Protein AF-K8XN61-F1 (afdb_monomer_lite)

Sequence (113 aa):
MTMTINVKGYCPMGCGATLFAGYGGYIACSNPVCPNPTAVADILDVRETEHIVTLHADEFTVRHPLRERVENELEECRFHRMLAALDGPPEPPGAYRVTVNASNVWTWERVPA

Secondary structure (DSSP, 8-state):
---PEEPSS-BTTTTBS-EEE-TTS-EEE--TT-S-TTHHHHHHT----SEEEEE-SS-EEEE--GGGGSTTTTTT-HHHHHHHTSSS-SSSSEEEEEEE-TTS-EEEEEPP-

Structure (mmCIF, N/CA/C/O backbone):
data_AF-K8XN61-F1
#
_entry.id   AF-K8XN61-F1
#
loop_
_atom_site.group_PDB
_atom_site.id
_atom_site.type_symbol
_atom_site.label_atom_id
_atom_site.label_alt_id
_atom_site.label_comp_id
_atom_site.label_asym_id
_atom_site.label_entity_id
_atom_site.label_seq_id
_atom_site.pdbx_PDB_ins_code
_atom_site.Cartn_x
_atom_site.Cartn_y
_atom_site.Cartn_z
_atom_site.occupancy
_atom_site.B_iso_or_equiv
_atom_site.auth_seq_id
_atom_site.auth_comp_id
_atom_site.auth_asym_id
_atom_site.auth_atom_id
_atom_site.pdbx_PDB_model_num
ATOM 1 N N . MET A 1 1 ? 16.987 13.132 -29.739 1.00 47.78 1 MET A N 1
ATOM 2 C CA . MET A 1 1 ? 17.323 11.863 -29.062 1.00 47.78 1 MET A CA 1
ATOM 3 C C . MET A 1 1 ? 16.785 11.943 -27.651 1.00 47.78 1 MET A C 1
ATOM 5 O O . MET A 1 1 ? 17.276 12.749 -26.873 1.00 47.78 1 MET A O 1
ATOM 9 N N . THR A 1 2 ? 15.730 11.199 -27.346 1.00 57.44 2 THR A N 1
ATOM 10 C CA . THR A 1 2 ? 15.191 11.112 -25.986 1.00 57.44 2 THR A CA 1
ATOM 11 C C . THR A 1 2 ? 16.088 10.162 -25.201 1.00 57.44 2 THR A C 1
ATOM 13 O O . THR A 1 2 ? 16.270 9.016 -25.602 1.00 57.44 2 THR A O 1
ATOM 16 N N . MET A 1 3 ? 16.723 10.654 -24.141 1.00 59.50 3 MET A N 1
ATOM 17 C CA . MET A 1 3 ? 17.644 9.865 -23.327 1.00 59.50 3 MET A CA 1
ATOM 18 C C . MET A 1 3 ? 16.819 8.985 -22.381 1.00 59.50 3 MET A C 1
ATOM 20 O O . MET A 1 3 ? 16.233 9.487 -21.428 1.00 59.50 3 MET A O 1
ATOM 24 N N . THR A 1 4 ? 16.720 7.688 -22.670 1.00 69.56 4 THR A N 1
ATOM 25 C CA . THR A 1 4 ? 16.159 6.703 -21.737 1.00 69.56 4 THR A CA 1
ATOM 26 C C . THR A 1 4 ? 17.246 6.286 -20.761 1.00 69.56 4 THR A C 1
ATOM 28 O O . THR A 1 4 ? 18.291 5.777 -21.173 1.00 69.56 4 THR A O 1
ATOM 31 N N . ILE A 1 5 ? 17.016 6.515 -19.472 1.00 87.06 5 ILE A N 1
ATOM 32 C CA . ILE A 1 5 ? 17.955 6.126 -18.419 1.00 87.06 5 ILE A CA 1
ATOM 33 C C . ILE A 1 5 ? 17.515 4.762 -17.893 1.00 87.06 5 ILE A C 1
ATOM 35 O O . ILE A 1 5 ? 16.377 4.606 -17.456 1.00 87.06 5 ILE A O 1
ATOM 39 N N . ASN A 1 6 ? 18.403 3.768 -17.931 1.00 89.81 6 ASN A N 1
ATOM 40 C CA . ASN A 1 6 ? 18.126 2.476 -17.306 1.00 89.81 6 ASN A CA 1
ATOM 41 C C . ASN A 1 6 ? 18.033 2.654 -15.789 1.00 89.81 6 ASN A C 1
ATOM 43 O O . ASN A 1 6 ? 18.928 3.234 -15.169 1.00 89.81 6 ASN A O 1
ATOM 47 N N . VAL A 1 7 ? 16.964 2.135 -15.193 1.00 93.94 7 VAL A N 1
ATOM 48 C CA . VAL A 1 7 ? 16.756 2.183 -13.746 1.00 93.94 7 VAL A CA 1
ATOM 49 C C . VAL A 1 7 ? 17.340 0.914 -13.139 1.00 93.94 7 VAL A C 1
ATOM 51 O O . VAL A 1 7 ? 17.006 -0.196 -13.552 1.00 93.94 7 VAL A O 1
ATOM 54 N N . LYS A 1 8 ? 18.217 1.062 -12.140 1.00 94.25 8 LYS A N 1
ATOM 55 C CA . LYS A 1 8 ? 18.689 -0.083 -11.354 1.00 94.25 8 LYS A CA 1
ATOM 56 C C . LYS A 1 8 ? 17.536 -0.603 -10.499 1.00 94.25 8 LYS A C 1
ATOM 58 O O . 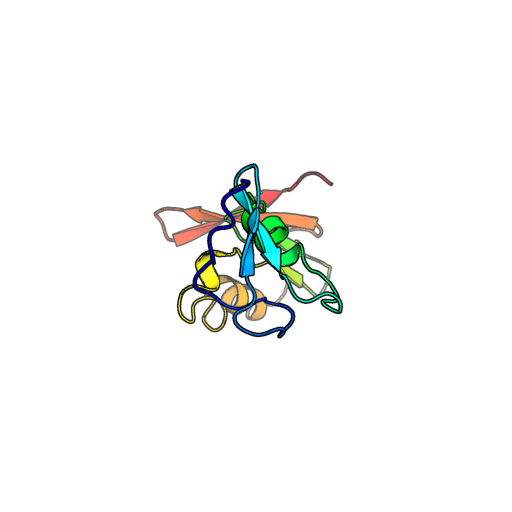LYS A 1 8 ? 17.075 0.096 -9.605 1.00 94.25 8 LYS A O 1
ATOM 63 N N . GLY A 1 9 ? 17.090 -1.822 -10.774 1.00 93.69 9 GLY A N 1
ATOM 64 C CA . 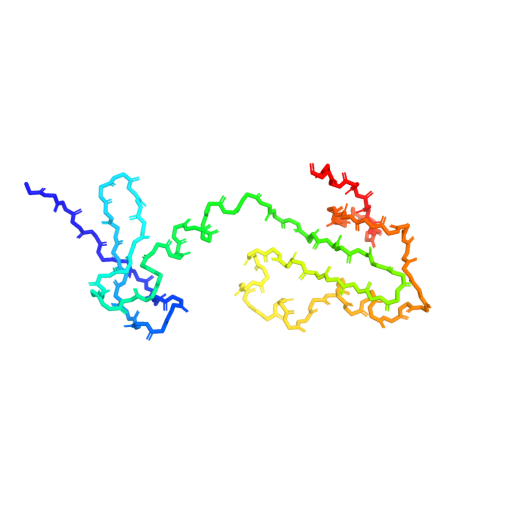GLY A 1 9 ? 15.991 -2.460 -10.059 1.00 93.69 9 GLY A CA 1
ATOM 65 C C . GLY A 1 9 ? 15.320 -3.533 -10.906 1.00 93.69 9 GLY A C 1
ATOM 66 O O . GLY A 1 9 ? 15.777 -3.844 -12.006 1.00 93.69 9 GLY A O 1
ATOM 67 N N . TYR A 1 10 ? 14.226 -4.081 -10.387 1.00 96.69 10 TYR A N 1
ATOM 68 C CA . TYR A 1 10 ? 13.458 -5.141 -11.029 1.00 96.69 10 TYR A CA 1
ATOM 69 C C . TYR A 1 10 ? 12.003 -4.720 -11.180 1.00 96.69 10 TYR A C 1
ATOM 71 O O . TYR A 1 10 ? 11.434 -4.086 -10.293 1.00 96.69 10 TYR A O 1
ATOM 79 N N . CYS A 1 11 ? 11.388 -5.089 -12.301 1.00 97.06 11 CYS A N 1
ATOM 80 C CA . CYS A 1 11 ? 9.957 -4.907 -12.480 1.00 97.06 11 CYS A CA 1
ATOM 81 C C . CYS A 1 11 ? 9.196 -5.751 -11.439 1.00 97.06 11 CYS A C 1
ATOM 83 O O . CYS A 1 11 ? 9.404 -6.968 -11.399 1.00 97.06 11 CYS A O 1
ATOM 85 N N . PRO A 1 12 ? 8.279 -5.160 -10.646 1.00 96.56 12 PRO A N 1
ATOM 86 C CA . PRO A 1 12 ? 7.538 -5.885 -9.611 1.00 96.56 12 PRO A CA 1
ATOM 87 C C . PRO A 1 12 ? 6.586 -6.941 -10.190 1.00 96.56 12 PRO A C 1
ATOM 89 O O . PRO A 1 12 ? 6.124 -7.809 -9.463 1.00 96.56 12 PRO A O 1
ATOM 92 N N . MET A 1 13 ? 6.321 -6.903 -11.501 1.00 97.69 13 MET A N 1
ATOM 93 C CA . MET A 1 13 ? 5.557 -7.930 -12.218 1.00 97.69 13 MET A CA 1
ATOM 94 C C . MET A 1 13 ? 6.412 -9.141 -12.638 1.00 97.69 13 MET A C 1
ATOM 96 O O . MET A 1 13 ? 5.951 -9.979 -13.405 1.00 97.69 13 MET A O 1
ATOM 100 N N . GLY A 1 14 ? 7.676 -9.228 -12.206 1.00 97.50 14 GLY A N 1
ATOM 101 C CA . GLY A 1 14 ? 8.543 -10.382 -12.470 1.00 97.50 14 GLY A CA 1
ATOM 102 C C . GLY A 1 14 ? 9.258 -10.370 -13.826 1.00 97.50 14 GLY A C 1
ATOM 103 O O . GLY A 1 14 ? 9.845 -11.374 -14.213 1.00 97.50 14 GLY A O 1
ATOM 104 N N . CYS A 1 15 ? 9.271 -9.245 -14.550 1.00 97.75 15 CYS A N 1
ATOM 105 C CA . CYS A 1 15 ? 9.942 -9.145 -15.858 1.00 97.75 15 CYS A CA 1
ATOM 106 C C . CYS A 1 15 ? 11.481 -9.092 -15.782 1.00 97.75 15 CYS A C 1
ATOM 108 O O . CYS A 1 15 ? 12.141 -9.065 -16.818 1.00 97.75 15 CYS A O 1
ATOM 110 N N . GLY A 1 16 ? 12.060 -9.056 -14.580 1.00 96.88 16 GLY A N 1
ATOM 111 C CA . GLY A 1 16 ? 13.499 -8.903 -14.390 1.00 96.88 16 GLY A CA 1
ATOM 112 C C . GLY A 1 16 ? 13.951 -7.438 -14.396 1.00 96.88 16 GLY A C 1
ATOM 113 O O . GLY A 1 16 ? 13.177 -6.528 -14.083 1.00 96.88 16 GLY A O 1
ATOM 114 N N . ALA A 1 17 ? 15.224 -7.215 -14.725 1.00 96.88 17 ALA A N 1
ATOM 115 C CA . ALA A 1 17 ? 15.867 -5.899 -14.743 1.00 96.88 17 ALA A CA 1
ATOM 116 C C . ALA A 1 17 ? 15.538 -5.111 -16.027 1.00 96.88 17 ALA A C 1
ATOM 118 O O . ALA A 1 17 ? 16.403 -4.839 -16.857 1.00 96.88 17 ALA A O 1
ATOM 119 N N . THR A 1 18 ? 14.259 -4.783 -16.207 1.00 96.50 18 THR A N 1
ATOM 120 C CA . THR A 1 18 ? 13.696 -4.178 -17.430 1.00 96.50 18 THR A CA 1
ATOM 121 C C . THR A 1 18 ? 13.155 -2.765 -17.210 1.00 96.50 18 THR A C 1
ATOM 123 O O . THR A 1 18 ? 12.404 -2.248 -18.037 1.00 96.50 18 THR A O 1
ATOM 126 N N . LEU A 1 19 ? 13.480 -2.137 -16.080 1.00 97.12 19 LEU A N 1
ATOM 127 C CA . LEU A 1 19 ? 12.990 -0.802 -15.755 1.00 97.12 19 LEU A CA 1
ATOM 128 C C . LEU A 1 19 ? 13.803 0.286 -16.459 1.00 97.12 19 LEU A C 1
ATOM 130 O O . LEU A 1 19 ? 15.035 0.256 -16.489 1.00 97.12 19 LEU A O 1
ATOM 134 N N . PHE A 1 20 ? 13.107 1.298 -16.962 1.00 95.62 20 PHE A N 1
ATOM 135 C CA . PHE A 1 20 ? 13.709 2.495 -17.532 1.00 95.62 20 PHE A CA 1
ATOM 136 C C . PHE A 1 20 ? 12.922 3.744 -17.125 1.00 95.62 20 PHE A C 1
ATOM 138 O O . PHE A 1 20 ? 11.724 3.678 -16.853 1.00 95.62 20 PHE A O 1
ATOM 145 N N . ALA A 1 21 ? 13.605 4.886 -17.092 1.00 94.19 21 ALA A N 1
ATOM 146 C CA . ALA A 1 21 ? 13.003 6.195 -16.905 1.00 94.19 21 ALA A CA 1
ATOM 147 C C . ALA A 1 21 ? 12.726 6.828 -18.275 1.00 94.19 21 ALA A C 1
ATOM 149 O O . ALA A 1 21 ? 13.639 7.019 -19.089 1.00 94.19 21 ALA A O 1
ATOM 150 N N . GLY A 1 22 ? 11.451 7.118 -18.527 1.00 85.25 22 GLY A N 1
ATOM 151 C CA . GLY A 1 22 ? 10.973 7.842 -19.696 1.00 85.25 22 GLY A CA 1
ATOM 152 C C . GLY A 1 22 ? 11.028 9.362 -19.521 1.00 85.25 22 GLY A C 1
ATOM 153 O O . GLY A 1 22 ? 11.446 9.897 -18.490 1.00 85.25 22 GLY A O 1
ATOM 154 N N . TYR A 1 23 ? 10.578 10.080 -20.550 1.00 80.44 23 TYR A N 1
ATOM 155 C CA . TYR A 1 23 ? 10.432 11.534 -20.487 1.00 80.44 23 TYR A CA 1
ATOM 156 C C . TYR A 1 23 ? 9.421 11.927 -19.396 1.00 80.44 23 TYR A C 1
ATOM 158 O O . TYR A 1 23 ? 8.366 11.310 -19.283 1.00 80.44 23 TYR A O 1
ATOM 166 N N . GLY A 1 24 ? 9.752 12.936 -18.585 1.00 82.19 24 GLY A N 1
ATOM 167 C CA . GLY A 1 24 ? 8.938 13.343 -17.431 1.00 82.19 24 GLY A CA 1
ATOM 168 C C . GLY A 1 24 ? 9.255 12.610 -16.121 1.00 82.19 24 GLY A C 1
ATOM 169 O O . GLY A 1 24 ? 8.554 12.817 -15.140 1.00 82.19 24 GLY A O 1
ATOM 170 N N . GLY A 1 25 ? 10.304 11.775 -16.082 1.00 85.25 25 GLY A N 1
ATOM 171 C CA . GLY A 1 25 ? 10.749 11.085 -14.858 1.00 85.25 25 GLY A CA 1
ATOM 172 C C . GLY A 1 25 ? 9.942 9.831 -14.506 1.00 85.25 25 GLY A C 1
ATOM 173 O O . GLY A 1 25 ? 10.189 9.203 -13.481 1.00 85.25 25 GLY A O 1
ATOM 174 N N . TYR A 1 26 ? 9.003 9.449 -15.368 1.00 88.88 26 TYR A N 1
ATOM 175 C CA . TYR A 1 26 ? 8.160 8.278 -15.195 1.00 88.88 26 TYR A CA 1
ATOM 176 C C . TYR A 1 26 ? 8.955 6.976 -15.362 1.00 88.88 26 TYR A C 1
ATOM 178 O O . TYR A 1 26 ? 9.666 6.815 -16.356 1.00 88.88 26 TYR A O 1
ATOM 186 N N . ILE A 1 27 ? 8.821 6.036 -14.422 1.00 95.19 27 ILE A N 1
ATOM 187 C CA . ILE A 1 27 ? 9.508 4.737 -14.471 1.00 95.19 27 ILE A CA 1
ATOM 188 C C . ILE A 1 27 ? 8.559 3.672 -15.017 1.00 95.19 27 ILE A C 1
ATOM 190 O O . ILE A 1 27 ? 7.491 3.443 -14.455 1.00 95.19 27 ILE A O 1
ATOM 194 N N . ALA A 1 28 ? 8.978 2.985 -16.080 1.00 95.25 28 ALA A N 1
ATOM 195 C CA . ALA A 1 28 ? 8.198 1.941 -16.734 1.00 95.25 28 ALA A CA 1
ATOM 196 C C . ALA A 1 28 ? 9.022 0.672 -16.997 1.00 95.25 28 ALA A C 1
ATOM 198 O O . ALA A 1 28 ? 10.252 0.699 -17.055 1.00 95.25 28 ALA A O 1
ATOM 199 N N . CYS A 1 29 ? 8.333 -0.451 -17.184 1.00 96.75 29 CYS A N 1
ATOM 200 C CA . CYS A 1 29 ? 8.912 -1.698 -17.679 1.00 96.75 29 CYS A CA 1
ATOM 201 C C . CYS A 1 29 ? 8.986 -1.687 -19.213 1.00 96.75 29 CYS A C 1
ATOM 203 O O . CYS A 1 29 ? 7.995 -1.389 -19.875 1.00 96.75 29 CYS A O 1
ATOM 205 N N . SER A 1 30 ? 10.132 -2.061 -19.787 1.00 95.31 30 SER A N 1
ATOM 206 C CA . SER A 1 30 ? 10.328 -2.143 -21.244 1.00 95.31 30 SER A CA 1
ATOM 207 C C . SER A 1 30 ? 9.850 -3.453 -21.878 1.00 95.31 30 SER A C 1
ATOM 209 O O . SER A 1 30 ? 9.881 -3.582 -23.101 1.00 95.31 30 SER A O 1
ATOM 211 N N . ASN A 1 31 ? 9.415 -4.435 -21.081 1.00 96.38 31 ASN A N 1
ATOM 212 C CA . ASN A 1 31 ? 8.942 -5.714 -21.606 1.00 96.38 31 ASN A CA 1
ATOM 213 C C . ASN A 1 31 ? 7.548 -5.548 -22.258 1.00 96.38 31 ASN A C 1
ATOM 215 O O . ASN A 1 31 ? 6.600 -5.219 -21.541 1.00 96.38 31 ASN A O 1
ATOM 219 N N . PRO A 1 32 ? 7.385 -5.818 -23.571 1.00 95.69 32 PRO A N 1
ATOM 220 C CA . PRO A 1 32 ? 6.123 -5.604 -24.289 1.00 95.69 32 PRO A CA 1
ATOM 221 C C . PRO A 1 32 ? 4.966 -6.493 -23.813 1.00 95.69 32 PRO A C 1
ATOM 223 O O . PRO A 1 32 ? 3.815 -6.171 -24.084 1.00 95.69 32 PRO A O 1
ATOM 226 N N . VAL A 1 33 ? 5.253 -7.596 -23.113 1.00 97.31 33 VAL A N 1
ATOM 227 C CA . VAL A 1 33 ? 4.233 -8.497 -22.545 1.00 97.31 33 VAL A CA 1
ATOM 228 C C . VAL A 1 33 ? 4.062 -8.323 -21.032 1.00 97.31 33 VAL A C 1
ATOM 230 O O . VAL A 1 33 ? 3.461 -9.171 -20.377 1.00 97.31 33 VAL A O 1
ATOM 233 N N . CYS A 1 34 ? 4.604 -7.247 -20.450 1.00 97.81 34 CYS A N 1
ATOM 234 C CA . CYS A 1 34 ? 4.413 -6.954 -19.033 1.00 97.81 34 CYS A CA 1
ATOM 235 C C . CYS A 1 34 ? 2.918 -6.725 -18.735 1.00 97.81 34 CYS A C 1
ATOM 237 O O . CYS A 1 34 ? 2.313 -5.865 -19.378 1.00 97.81 34 CYS A O 1
ATOM 239 N N . PRO A 1 35 ? 2.320 -7.415 -17.744 1.00 97.94 35 PRO A N 1
ATOM 240 C CA . PRO A 1 35 ? 0.901 -7.244 -17.424 1.00 97.94 35 PRO A CA 1
ATOM 241 C C . PRO A 1 35 ? 0.590 -5.866 -16.829 1.00 97.94 35 PRO A C 1
ATOM 243 O O . PRO A 1 35 ? -0.531 -5.382 -16.947 1.00 97.94 35 PRO A O 1
ATOM 246 N N . ASN A 1 36 ? 1.577 -5.230 -16.192 1.00 97.62 36 ASN A N 1
ATOM 247 C CA . ASN A 1 36 ? 1.464 -3.875 -15.671 1.00 97.62 36 ASN A CA 1
ATOM 248 C C . ASN A 1 36 ? 2.819 -3.145 -15.800 1.00 97.62 36 ASN A C 1
ATOM 250 O O . ASN A 1 36 ? 3.648 -3.196 -14.883 1.00 97.62 36 ASN 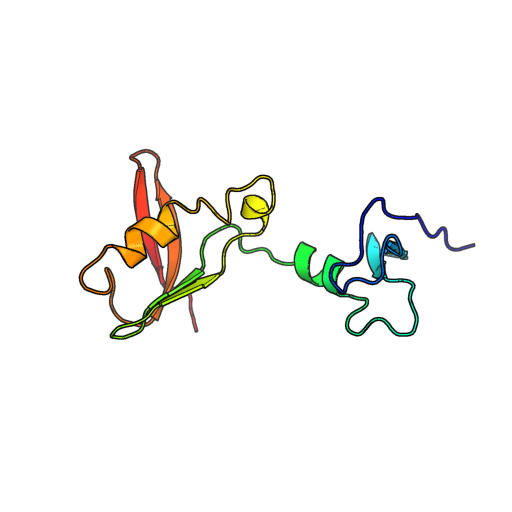A O 1
ATOM 254 N N . PRO A 1 37 ? 3.094 -2.493 -16.946 1.00 96.44 37 PRO A N 1
ATOM 255 C CA . PRO A 1 37 ? 4.362 -1.807 -17.176 1.00 96.44 37 PRO A CA 1
ATOM 256 C C . PRO A 1 37 ? 4.529 -0.528 -16.345 1.00 96.44 37 PRO A C 1
ATOM 258 O 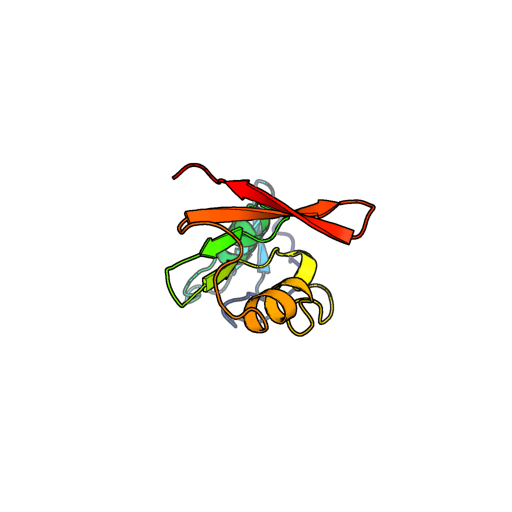O . PRO A 1 37 ? 5.654 -0.049 -16.225 1.00 96.44 37 PRO A O 1
ATOM 261 N N . THR A 1 38 ? 3.448 -0.006 -15.764 1.00 95.56 38 THR A N 1
ATOM 262 C CA . THR A 1 38 ? 3.378 1.249 -15.003 1.00 95.56 38 THR A CA 1
ATOM 263 C C . THR A 1 38 ? 3.529 1.065 -13.493 1.00 95.56 38 THR A C 1
ATOM 265 O O . THR A 1 38 ? 3.751 2.034 -12.772 1.00 95.56 38 THR A O 1
ATOM 268 N N . ALA A 1 39 ? 3.511 -0.186 -13.018 1.00 96.62 39 ALA A N 1
ATOM 269 C CA . ALA A 1 39 ? 3.437 -0.536 -11.601 1.00 96.62 39 ALA A CA 1
ATOM 270 C C . ALA A 1 39 ? 4.435 0.197 -10.690 1.00 96.62 39 ALA A C 1
ATOM 272 O O . ALA A 1 39 ? 4.084 0.552 -9.572 1.00 96.62 39 ALA A O 1
ATOM 273 N N . VAL A 1 40 ? 5.682 0.418 -11.128 1.00 95.81 40 VAL A N 1
ATOM 274 C CA . VAL A 1 40 ? 6.677 1.124 -10.298 1.00 95.81 40 VAL A CA 1
ATOM 275 C C . VAL A 1 40 ? 6.294 2.582 -10.095 1.00 95.81 40 VAL A C 1
ATOM 277 O O . VAL A 1 40 ? 6.371 3.069 -8.973 1.00 95.81 40 VAL A O 1
ATOM 280 N N . ALA A 1 41 ? 5.875 3.279 -11.148 1.00 94.56 41 ALA A N 1
ATOM 281 C CA . ALA A 1 41 ? 5.441 4.660 -11.012 1.00 94.56 41 ALA A CA 1
ATOM 282 C C . ALA A 1 41 ? 4.162 4.767 -10.173 1.00 94.56 41 ALA A C 1
ATOM 284 O O . ALA A 1 41 ? 4.087 5.641 -9.317 1.00 94.56 41 ALA A O 1
ATOM 285 N N . ASP A 1 42 ? 3.219 3.838 -10.350 1.00 94.25 42 ASP A N 1
ATOM 286 C CA . ASP A 1 42 ? 1.984 3.796 -9.561 1.00 94.25 42 ASP A CA 1
ATOM 287 C C . ASP A 1 42 ? 2.283 3.565 -8.068 1.00 94.25 42 ASP A C 1
ATOM 289 O O . ASP A 1 42 ? 1.687 4.200 -7.203 1.00 94.25 42 ASP A O 1
ATOM 293 N N . ILE A 1 43 ? 3.252 2.693 -7.757 1.00 94.31 43 ILE A N 1
ATOM 294 C CA . ILE A 1 43 ? 3.758 2.492 -6.393 1.00 94.31 43 ILE A CA 1
ATOM 295 C C . ILE A 1 43 ? 4.370 3.793 -5.861 1.00 94.31 43 ILE A C 1
ATOM 297 O O . ILE A 1 43 ? 4.032 4.215 -4.763 1.00 94.31 43 ILE A O 1
ATOM 301 N N . LEU A 1 44 ? 5.250 4.445 -6.620 1.00 92.06 44 LEU A N 1
ATOM 302 C CA . LEU A 1 44 ? 5.936 5.660 -6.167 1.00 92.06 44 LEU A CA 1
ATOM 303 C C . LEU A 1 44 ? 5.002 6.868 -5.984 1.00 92.06 44 LEU A C 1
ATOM 305 O O . LEU A 1 44 ? 5.354 7.777 -5.236 1.00 92.06 44 LEU A O 1
ATOM 309 N N . ASP A 1 45 ? 3.830 6.882 -6.622 1.00 93.06 45 ASP A N 1
ATOM 310 C CA . ASP A 1 45 ? 2.829 7.945 -6.458 1.00 93.06 45 ASP A CA 1
ATOM 311 C C . ASP A 1 45 ? 1.935 7.753 -5.211 1.00 93.06 45 ASP A C 1
ATOM 313 O O . ASP A 1 45 ? 1.150 8.636 -4.851 1.00 93.06 45 ASP A O 1
ATOM 317 N N . VAL A 1 46 ? 2.062 6.629 -4.490 1.00 92.62 46 VAL A N 1
ATOM 318 C CA . VAL A 1 46 ? 1.351 6.413 -3.220 1.00 92.62 46 VAL A CA 1
ATOM 319 C C . VAL A 1 46 ? 1.861 7.395 -2.162 1.00 92.62 46 VAL A C 1
ATOM 321 O O . VAL A 1 46 ? 2.952 7.250 -1.617 1.00 92.62 46 VAL A O 1
ATOM 324 N N . ARG A 1 47 ? 1.025 8.385 -1.831 1.00 93.00 47 ARG A N 1
ATOM 325 C CA . ARG A 1 47 ? 1.328 9.434 -0.836 1.00 93.00 47 ARG A CA 1
ATOM 326 C C . ARG A 1 47 ? 1.095 9.022 0.611 1.00 93.00 47 ARG A C 1
ATOM 328 O O . ARG A 1 47 ? 1.550 9.711 1.517 1.00 93.00 47 ARG A O 1
ATOM 335 N N . GLU A 1 48 ? 0.324 7.963 0.826 1.00 94.56 48 GLU A N 1
ATOM 336 C CA . GLU A 1 48 ? 0.012 7.487 2.167 1.00 94.56 48 GLU A CA 1
ATOM 337 C C . GLU A 1 48 ? 1.243 6.818 2.771 1.00 94.56 48 GLU A C 1
ATOM 339 O O . GLU A 1 48 ? 1.723 5.800 2.265 1.00 94.56 48 GLU A O 1
ATOM 344 N N . THR A 1 49 ? 1.754 7.411 3.844 1.00 93.81 49 THR A N 1
ATOM 345 C CA . THR A 1 49 ? 2.923 6.900 4.549 1.00 93.81 49 THR A CA 1
ATOM 346 C C . THR A 1 49 ? 2.539 6.041 5.733 1.00 93.81 49 THR A C 1
ATOM 348 O O . THR A 1 49 ? 3.407 5.363 6.249 1.00 93.81 49 THR A O 1
ATOM 351 N N . GLU A 1 50 ? 1.285 6.019 6.165 1.00 95.62 50 GLU A N 1
ATOM 352 C CA . GLU A 1 50 ? 0.866 5.324 7.377 1.00 95.62 50 GLU A CA 1
ATOM 353 C C . GLU A 1 50 ? 0.028 4.083 7.068 1.00 95.62 50 GLU A C 1
ATOM 355 O O . GLU A 1 50 ? -0.416 3.860 5.937 1.00 95.62 50 GLU A O 1
ATOM 360 N N . HIS A 1 51 ? -0.192 3.245 8.083 1.00 95.88 51 HIS A N 1
ATOM 361 C CA . HIS A 1 51 ? -1.108 2.120 7.942 1.00 95.88 51 HIS A CA 1
ATOM 362 C C . HIS A 1 51 ? -2.517 2.639 7.696 1.00 95.88 51 HIS A C 1
ATOM 364 O O . HIS A 1 51 ? -3.018 3.488 8.435 1.00 95.88 51 HIS A O 1
ATOM 370 N N . ILE A 1 52 ? -3.172 2.077 6.684 1.00 96.94 52 ILE A N 1
ATOM 371 C CA . ILE A 1 52 ? -4.609 2.253 6.496 1.00 96.94 52 ILE A CA 1
ATOM 372 C C . ILE A 1 52 ? -5.284 0.949 6.852 1.00 96.94 52 ILE A C 1
ATOM 374 O O . ILE A 1 52 ? -5.027 -0.086 6.240 1.00 96.94 52 ILE A O 1
ATOM 378 N N . VAL A 1 53 ? -6.132 1.015 7.863 1.00 96.88 53 VAL A N 1
ATOM 379 C CA . VAL A 1 53 ? -6.780 -0.137 8.469 1.00 96.88 53 VAL A CA 1
ATOM 380 C C . VAL A 1 53 ? -8.256 -0.045 8.194 1.00 96.88 53 VAL A C 1
ATOM 382 O O . VAL A 1 53 ? -8.873 0.965 8.523 1.00 96.88 53 VAL A O 1
ATOM 385 N N . THR A 1 54 ? -8.828 -1.097 7.623 1.00 97.12 54 THR A N 1
ATOM 386 C CA . THR A 1 54 ? -10.283 -1.224 7.558 1.00 97.12 54 THR A CA 1
ATOM 387 C C . THR A 1 54 ? -10.711 -2.229 8.605 1.00 97.12 54 THR A C 1
ATOM 389 O O . THR A 1 54 ? -10.308 -3.388 8.540 1.00 97.12 54 THR A O 1
ATOM 392 N N . LEU A 1 55 ? -11.489 -1.767 9.578 1.00 96.75 55 LEU A N 1
ATOM 393 C CA . LEU A 1 55 ? -12.067 -2.593 10.628 1.00 96.75 55 LEU A CA 1
ATOM 394 C C . LEU A 1 55 ? -13.477 -3.025 10.222 1.00 96.75 55 LEU A C 1
ATOM 396 O O . LEU A 1 55 ? -14.303 -2.189 9.840 1.00 96.75 55 LEU A O 1
ATOM 400 N N . HIS A 1 56 ? -13.745 -4.320 10.346 1.00 94.38 56 HIS A N 1
ATOM 401 C CA . HIS A 1 56 ? -15.070 -4.924 10.253 1.00 94.38 56 HIS A CA 1
ATOM 402 C C . HIS A 1 56 ? -15.504 -5.411 11.648 1.00 94.38 56 HIS A C 1
ATOM 404 O O . HIS A 1 56 ? -14.911 -5.026 12.655 1.00 94.38 56 HIS A O 1
ATOM 410 N N . ALA A 1 57 ? -16.585 -6.191 11.734 1.00 91.69 57 ALA A N 1
ATOM 411 C CA . ALA A 1 57 ? -17.098 -6.663 13.023 1.00 91.69 57 ALA A CA 1
ATOM 412 C C . ALA A 1 57 ? -16.146 -7.662 13.709 1.00 91.69 57 ALA A C 1
ATOM 414 O O . ALA A 1 57 ? -15.982 -7.618 14.925 1.00 91.69 57 ALA A O 1
ATOM 415 N N . ASP A 1 58 ? -15.531 -8.539 12.923 1.00 90.19 58 ASP A N 1
ATOM 416 C CA . ASP A 1 58 ? -14.739 -9.693 13.360 1.00 90.19 58 ASP A CA 1
ATOM 417 C C . ASP A 1 58 ? -13.429 -9.868 12.574 1.00 90.19 58 ASP A C 1
ATOM 419 O O . ASP A 1 58 ? -12.602 -10.709 12.918 1.00 90.19 58 ASP A O 1
ATOM 423 N N . GLU A 1 59 ? -13.207 -9.052 11.547 1.00 94.38 59 GLU A N 1
ATOM 424 C CA . GLU A 1 59 ? -11.998 -9.069 10.731 1.00 94.38 59 GLU A CA 1
ATOM 425 C C . GLU A 1 59 ? -11.440 -7.660 10.509 1.00 94.38 59 GLU A C 1
ATOM 427 O O . GLU A 1 59 ? -12.091 -6.639 10.763 1.00 94.38 59 GLU A O 1
ATOM 432 N N . PHE A 1 60 ? -10.210 -7.598 10.009 1.00 96.12 60 PHE A N 1
ATOM 433 C CA . PHE A 1 60 ? -9.586 -6.351 9.601 1.00 96.12 60 PHE A CA 1
ATOM 434 C C . PHE A 1 60 ? -8.697 -6.555 8.377 1.00 96.12 60 PHE A C 1
ATOM 436 O O . PHE A 1 60 ? -8.169 -7.639 8.129 1.00 96.12 60 PHE A O 1
ATOM 443 N N . THR A 1 61 ? -8.480 -5.475 7.635 1.00 96.06 61 THR A N 1
ATOM 444 C CA . THR A 1 61 ? -7.449 -5.406 6.597 1.00 96.06 61 THR A CA 1
ATOM 445 C C . THR A 1 61 ? -6.451 -4.313 6.938 1.00 96.06 61 THR A C 1
ATOM 447 O O . THR A 1 61 ? -6.821 -3.279 7.494 1.00 96.06 61 THR A O 1
ATOM 450 N N . VAL A 1 62 ? -5.180 -4.534 6.601 1.00 95.31 62 VAL A N 1
ATOM 451 C CA . VAL A 1 62 ? -4.113 -3.542 6.772 1.00 95.31 62 VAL A CA 1
ATOM 452 C C . VAL A 1 62 ? -3.452 -3.297 5.428 1.00 95.31 62 VAL A C 1
ATOM 454 O O . VAL A 1 62 ? -2.868 -4.197 4.824 1.00 95.31 62 VAL A O 1
ATOM 457 N N . ARG A 1 63 ? -3.503 -2.050 4.969 1.00 95.12 63 ARG A N 1
ATOM 458 C CA . ARG A 1 63 ? -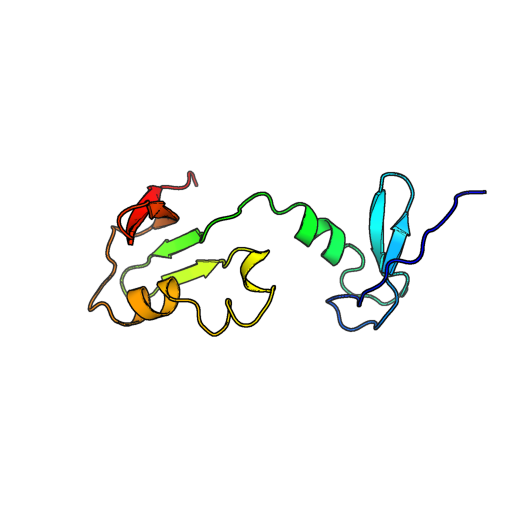2.632 -1.555 3.911 1.00 95.12 63 ARG A CA 1
ATOM 459 C C . ARG A 1 63 ? -1.381 -0.984 4.561 1.00 95.12 63 ARG A C 1
ATOM 461 O O . ARG A 1 63 ? -1.427 0.077 5.180 1.00 95.12 63 ARG A O 1
ATOM 468 N N . HIS A 1 64 ? -0.288 -1.718 4.414 1.00 94.50 64 HIS A N 1
ATOM 469 C CA . HIS A 1 64 ? 1.020 -1.350 4.934 1.00 94.50 64 HIS A CA 1
ATOM 470 C C . HIS A 1 64 ? 1.660 -0.242 4.090 1.00 94.50 64 HIS A C 1
ATOM 472 O O . HIS A 1 64 ? 1.515 -0.251 2.858 1.00 94.50 64 HIS A O 1
ATOM 478 N N . PRO A 1 65 ? 2.372 0.706 4.715 1.00 93.88 65 PRO A N 1
ATOM 479 C CA . PRO A 1 65 ? 3.063 1.748 3.982 1.00 93.88 65 PRO A CA 1
ATOM 480 C C . PRO A 1 65 ? 4.310 1.220 3.275 1.00 93.88 65 PRO A C 1
ATOM 482 O O . PRO A 1 65 ? 4.946 0.261 3.708 1.00 93.88 65 PRO A O 1
ATOM 485 N N . LEU A 1 66 ? 4.705 1.882 2.184 1.00 93.44 66 LEU A N 1
ATOM 486 C CA . LEU A 1 66 ? 5.807 1.411 1.334 1.00 93.44 66 LEU A CA 1
ATOM 487 C C . LEU A 1 66 ? 7.152 1.311 2.049 1.00 93.44 66 LEU A C 1
ATOM 489 O O . LEU A 1 66 ? 7.956 0.458 1.677 1.00 93.44 66 LEU A O 1
ATOM 493 N N . ARG A 1 67 ? 7.383 2.149 3.067 1.00 92.25 67 ARG A N 1
ATOM 494 C CA . ARG A 1 67 ? 8.607 2.109 3.877 1.00 92.25 67 ARG A CA 1
ATOM 495 C C . ARG A 1 67 ? 8.839 0.740 4.518 1.00 92.25 67 ARG A C 1
ATOM 497 O O . ARG A 1 67 ? 9.986 0.347 4.630 1.00 92.25 67 ARG A O 1
ATOM 504 N N . GLU A 1 68 ? 7.781 -0.013 4.827 1.00 93.12 68 GLU A N 1
ATOM 505 C CA . GLU A 1 68 ? 7.911 -1.324 5.475 1.00 93.12 68 GLU A CA 1
ATOM 506 C C . GLU A 1 68 ? 8.427 -2.418 4.527 1.00 93.12 68 GLU A C 1
ATOM 508 O O . GLU A 1 68 ? 8.754 -3.511 4.970 1.00 93.12 68 GLU A O 1
ATOM 513 N N . ARG A 1 69 ? 8.525 -2.140 3.216 1.00 90.31 69 ARG A N 1
ATOM 514 C CA . ARG A 1 69 ? 9.240 -3.016 2.270 1.00 90.31 69 ARG A CA 1
ATOM 515 C C . ARG A 1 69 ? 10.754 -2.828 2.297 1.00 90.31 69 ARG A C 1
ATOM 517 O O . ARG A 1 69 ? 11.465 -3.545 1.595 1.00 90.31 69 ARG A O 1
ATOM 524 N N . VAL A 1 70 ? 11.235 -1.810 3.004 1.00 89.06 70 VAL A N 1
ATOM 525 C CA . VAL A 1 70 ? 12.654 -1.647 3.291 1.00 89.06 70 VAL A CA 1
ATOM 526 C C . VAL A 1 70 ? 12.920 -2.473 4.546 1.00 89.06 70 VAL A C 1
ATOM 528 O O . VAL A 1 70 ? 12.279 -2.251 5.567 1.00 89.06 70 VAL A O 1
ATOM 531 N N . GLU A 1 71 ? 13.837 -3.435 4.450 1.00 84.69 71 GLU A N 1
ATOM 532 C CA . GLU A 1 71 ? 14.050 -4.472 5.474 1.00 84.69 71 GLU A CA 1
ATOM 533 C C . GLU A 1 71 ? 12.824 -5.392 5.675 1.00 84.69 71 GLU A C 1
ATOM 535 O O . GLU A 1 71 ? 11.973 -5.502 4.795 1.00 84.69 71 GLU A O 1
ATOM 540 N N . ASN A 1 72 ? 12.762 -6.095 6.812 1.00 82.75 72 ASN A N 1
ATOM 541 C CA . ASN A 1 72 ? 11.708 -7.065 7.149 1.00 82.75 72 ASN A CA 1
ATOM 542 C C . ASN A 1 72 ? 10.557 -6.440 7.968 1.00 82.75 72 ASN A C 1
ATOM 544 O O . ASN A 1 72 ? 9.912 -7.115 8.775 1.00 82.75 72 ASN A O 1
ATOM 548 N N . GLU A 1 73 ? 10.333 -5.127 7.859 1.00 88.81 73 GLU A N 1
ATOM 549 C CA . GLU A 1 73 ? 9.327 -4.433 8.678 1.00 88.81 73 GLU A CA 1
ATOM 550 C C . GLU A 1 73 ? 7.891 -4.847 8.324 1.00 88.81 73 GLU A C 1
ATOM 552 O O . GLU A 1 73 ? 7.007 -4.805 9.183 1.00 88.81 73 GLU A O 1
ATOM 557 N N . LEU A 1 74 ? 7.658 -5.292 7.086 1.00 88.56 74 LEU A N 1
ATOM 558 C CA . LEU A 1 74 ? 6.375 -5.839 6.656 1.00 88.56 74 LEU A CA 1
ATOM 559 C C . LEU A 1 74 ? 6.061 -7.148 7.397 1.00 88.56 74 LEU A C 1
ATOM 561 O O . LEU A 1 74 ? 4.961 -7.316 7.926 1.00 88.56 74 LEU A O 1
ATOM 565 N N . GLU A 1 75 ? 7.034 -8.056 7.470 1.00 88.75 75 GLU A N 1
ATOM 566 C CA . GLU A 1 75 ? 6.943 -9.349 8.151 1.00 88.75 75 GLU A CA 1
ATOM 567 C C . GLU A 1 75 ? 6.886 -9.189 9.675 1.00 88.75 75 GLU A C 1
ATOM 569 O O . GLU A 1 75 ? 6.199 -9.941 10.368 1.00 88.75 75 GLU A O 1
ATOM 574 N N . GLU A 1 76 ? 7.583 -8.187 10.209 1.00 89.62 76 GLU A N 1
ATOM 575 C CA . GLU A 1 76 ? 7.671 -7.920 11.643 1.00 89.62 76 GLU A CA 1
ATOM 576 C C . GLU A 1 76 ? 6.719 -6.816 12.123 1.00 89.62 76 GLU A C 1
ATOM 578 O O . GLU A 1 76 ? 6.842 -6.349 13.264 1.00 89.62 76 GLU A O 1
ATOM 583 N N . CYS A 1 77 ? 5.729 -6.425 11.315 1.00 91.12 77 CYS A N 1
ATOM 584 C CA . CYS A 1 77 ? 4.868 -5.282 11.600 1.00 91.12 77 CYS A CA 1
ATOM 585 C C . CYS A 1 77 ? 4.227 -5.375 12.998 1.00 91.12 77 CYS A C 1
ATOM 587 O O . CYS A 1 77 ? 3.338 -6.190 13.276 1.00 91.12 77 CYS A O 1
ATOM 589 N N . ARG A 1 78 ? 4.690 -4.515 13.918 1.00 90.88 78 ARG A N 1
ATOM 590 C CA . ARG A 1 78 ? 4.228 -4.479 15.317 1.00 90.88 78 ARG A CA 1
ATOM 591 C C . ARG A 1 78 ? 2.741 -4.150 15.404 1.00 90.88 78 ARG A C 1
ATOM 593 O O . ARG A 1 78 ? 2.050 -4.672 16.275 1.00 90.88 78 ARG A O 1
ATOM 600 N N . PHE A 1 79 ? 2.269 -3.290 14.509 1.00 92.06 79 PHE A N 1
ATOM 601 C CA . PHE A 1 79 ? 0.884 -2.856 14.478 1.00 92.06 79 PHE A CA 1
ATOM 602 C C . PHE A 1 79 ? -0.067 -4.005 14.118 1.00 92.06 79 PHE A C 1
ATOM 604 O O . PHE A 1 79 ? -1.012 -4.267 14.859 1.00 92.06 79 PHE A O 1
ATOM 611 N N . HIS A 1 80 ? 0.239 -4.753 13.051 1.00 92.56 80 HIS A N 1
ATOM 612 C CA . HIS A 1 80 ? -0.531 -5.939 12.670 1.00 92.56 80 HIS A CA 1
ATOM 613 C C . HIS A 1 80 ? -0.582 -6.947 13.822 1.00 92.56 80 HIS A C 1
ATOM 615 O O . HIS A 1 80 ? -1.662 -7.384 14.214 1.00 92.56 80 HIS A O 1
ATOM 621 N N . ARG A 1 81 ? 0.579 -7.289 14.401 1.00 92.31 81 ARG A N 1
ATOM 622 C CA . ARG A 1 81 ? 0.660 -8.246 15.517 1.00 92.31 81 ARG A CA 1
ATOM 623 C C . ARG A 1 81 ? -0.178 -7.820 16.719 1.00 92.31 81 ARG A C 1
ATOM 625 O O . ARG A 1 81 ? -0.810 -8.664 17.341 1.00 92.31 81 ARG A O 1
ATOM 632 N N . MET A 1 82 ? -0.184 -6.527 17.042 1.00 92.69 82 MET A N 1
ATOM 633 C CA . MET A 1 82 ? -1.020 -5.991 18.112 1.00 92.69 82 MET A CA 1
ATOM 634 C C . MET A 1 82 ? -2.508 -6.152 17.787 1.00 92.69 82 MET A C 1
ATOM 636 O O . MET A 1 82 ? -3.235 -6.660 18.631 1.00 92.69 82 MET A O 1
ATOM 640 N N . LEU A 1 83 ? -2.957 -5.754 16.590 1.00 93.69 83 LEU A N 1
ATOM 641 C CA . LEU A 1 83 ? -4.365 -5.881 16.195 1.00 93.69 83 LEU A CA 1
ATOM 642 C C . LEU A 1 83 ? -4.858 -7.327 16.247 1.00 93.69 83 LEU A C 1
ATOM 644 O O . LEU A 1 83 ? -5.925 -7.590 16.788 1.00 93.69 83 LEU A O 1
ATOM 648 N N . ALA A 1 84 ? -4.058 -8.259 15.728 1.00 93.62 84 ALA A N 1
ATOM 649 C CA . ALA A 1 84 ? -4.389 -9.681 15.707 1.00 93.62 84 ALA A CA 1
ATOM 650 C C . ALA A 1 84 ? -4.494 -10.316 17.108 1.00 93.62 84 ALA A C 1
ATOM 652 O O . ALA A 1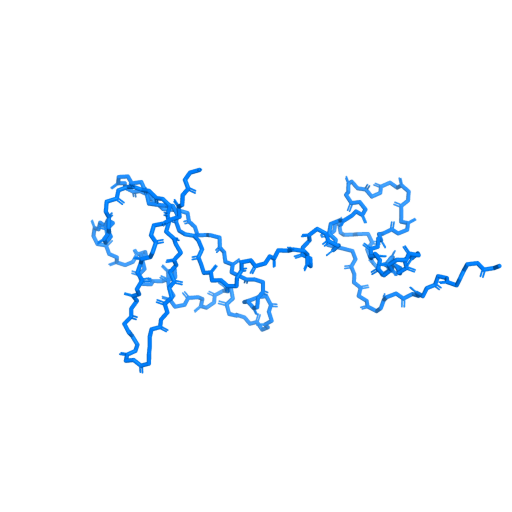 84 ? -5.040 -11.406 17.239 1.00 93.62 84 ALA A O 1
ATOM 653 N N . ALA A 1 85 ? -3.953 -9.664 18.141 1.00 93.94 85 ALA A N 1
ATOM 654 C CA . ALA A 1 85 ? -3.983 -10.141 19.521 1.00 93.94 85 ALA A CA 1
ATOM 655 C C . ALA A 1 85 ? -5.148 -9.567 20.352 1.00 93.94 85 ALA A C 1
ATOM 657 O O . ALA A 1 85 ? -5.248 -9.886 21.535 1.00 93.94 85 ALA A O 1
ATOM 658 N N . LEU A 1 86 ? -5.988 -8.697 19.780 1.00 92.44 86 LEU A N 1
ATOM 659 C CA . LEU A 1 86 ? -7.154 -8.133 20.464 1.00 92.44 86 LEU A CA 1
ATOM 660 C C . LEU A 1 86 ? -8.365 -9.072 20.359 1.00 92.44 86 LEU A C 1
ATOM 662 O O . LEU A 1 86 ? -8.579 -9.701 19.328 1.00 92.44 86 LEU A O 1
ATOM 666 N N . ASP A 1 87 ? -9.212 -9.084 21.392 1.00 91.19 87 ASP A N 1
ATOM 667 C CA . ASP A 1 87 ? -10.473 -9.850 21.409 1.00 91.19 87 ASP A CA 1
ATOM 668 C C . ASP A 1 87 ? -11.579 -9.234 20.521 1.00 91.19 87 ASP A C 1
ATOM 670 O O . ASP A 1 87 ? -12.672 -9.784 20.396 1.00 91.19 87 ASP A O 1
ATOM 674 N N . GLY A 1 88 ? -11.319 -8.070 19.920 1.00 90.25 88 GLY A N 1
ATOM 675 C CA . GLY A 1 88 ? -12.251 -7.342 19.065 1.00 90.25 88 GLY A CA 1
ATOM 676 C C . GLY A 1 88 ? -11.643 -6.052 18.505 1.00 90.25 88 GLY A C 1
ATOM 677 O O . GLY A 1 88 ? -10.523 -5.681 18.875 1.00 90.25 88 GLY A O 1
ATOM 678 N N . PRO A 1 89 ? -12.358 -5.352 17.606 1.00 93.31 89 PRO A N 1
ATOM 679 C CA . PRO A 1 89 ? -11.835 -4.153 16.969 1.00 93.31 89 PRO A CA 1
ATOM 680 C C . PRO A 1 89 ? -11.675 -3.017 18.001 1.00 93.31 89 PRO A C 1
ATOM 682 O O . PRO A 1 89 ? -12.587 -2.772 18.794 1.00 93.31 89 PRO A O 1
ATOM 685 N N . PRO A 1 90 ? -10.535 -2.299 18.005 1.00 93.69 90 PRO A N 1
ATOM 686 C CA . PRO A 1 90 ? -10.272 -1.229 18.974 1.00 93.69 90 PRO A CA 1
ATOM 687 C C . PRO A 1 90 ? -11.113 0.032 18.726 1.00 93.69 90 PRO A C 1
ATOM 689 O O . PRO A 1 90 ? -11.232 0.876 19.608 1.00 93.69 90 PRO A O 1
ATOM 692 N N . GLU A 1 91 ? -11.685 0.155 17.530 1.00 95.69 91 GLU A N 1
ATOM 693 C CA . GLU A 1 91 ? -12.519 1.263 17.075 1.00 95.69 91 GLU A CA 1
ATOM 694 C C . GLU A 1 91 ? -13.758 0.707 16.348 1.00 95.69 91 GLU A C 1
ATOM 696 O O . GLU A 1 91 ? -13.732 -0.436 15.878 1.00 95.69 91 GLU A O 1
ATOM 701 N N . PRO A 1 92 ? -14.851 1.482 16.208 1.00 95.75 92 PRO A N 1
ATOM 702 C CA . PRO A 1 92 ? -16.006 1.067 15.413 1.00 95.75 92 PRO A CA 1
ATOM 703 C C . PRO A 1 92 ? -15.636 0.730 13.955 1.00 95.75 92 PRO A C 1
ATOM 705 O O . PRO A 1 92 ? -14.661 1.270 13.433 1.00 95.75 92 PRO A O 1
ATOM 708 N N . PRO A 1 93 ? -16.441 -0.076 13.236 1.00 96.06 93 PRO A N 1
ATOM 709 C CA . PRO A 1 93 ? -16.168 -0.405 11.839 1.00 96.06 93 PRO A CA 1
ATOM 710 C C . PRO A 1 93 ? -15.951 0.823 10.937 1.00 96.06 93 PRO A C 1
ATOM 712 O O . PRO A 1 93 ? -16.689 1.818 10.994 1.00 96.06 93 PRO A O 1
ATOM 715 N N . GLY A 1 94 ? -14.936 0.757 10.076 1.00 96.25 94 GLY A N 1
ATOM 716 C CA . GLY A 1 94 ? -14.548 1.850 9.183 1.00 96.25 94 GLY A CA 1
ATOM 717 C C . GLY A 1 94 ? -13.078 1.820 8.771 1.00 96.25 94 GLY A C 1
ATOM 718 O O . GLY A 1 94 ? -12.323 0.951 9.198 1.00 96.25 94 GLY A O 1
ATOM 719 N N . ALA A 1 95 ? -12.687 2.783 7.934 1.00 97.25 95 ALA A N 1
ATOM 720 C CA . ALA A 1 95 ? -11.309 2.969 7.493 1.00 97.25 95 ALA A CA 1
ATOM 721 C C . ALA A 1 95 ? -10.595 4.029 8.342 1.00 97.25 95 ALA A C 1
ATOM 723 O O . ALA A 1 95 ? -11.118 5.126 8.559 1.00 97.25 95 ALA A O 1
ATOM 724 N N . TYR A 1 96 ? -9.384 3.708 8.785 1.00 97.75 96 TYR A N 1
ATOM 725 C CA . TYR A 1 96 ? -8.591 4.528 9.688 1.00 97.75 96 TYR A CA 1
ATOM 726 C C . TYR A 1 96 ? -7.152 4.630 9.201 1.00 97.75 96 TYR A C 1
ATOM 728 O O . TYR A 1 96 ? -6.541 3.626 8.846 1.00 97.75 96 TYR A O 1
ATOM 736 N N . ARG A 1 97 ? -6.603 5.842 9.229 1.00 97.56 97 ARG A N 1
ATOM 737 C CA . ARG A 1 97 ? -5.167 6.085 9.204 1.00 97.56 97 ARG A CA 1
ATOM 738 C C . ARG A 1 97 ? -4.653 5.925 10.622 1.00 97.56 97 ARG A C 1
ATOM 740 O O . ARG A 1 97 ? -5.175 6.566 11.536 1.00 97.56 97 ARG A O 1
ATOM 747 N N . VAL A 1 98 ? -3.646 5.080 10.798 1.00 96.62 98 VAL A N 1
ATOM 748 C CA . VAL A 1 98 ? -3.096 4.785 12.118 1.00 96.62 98 VAL A CA 1
ATOM 749 C C . VAL A 1 98 ? -1.670 5.282 12.223 1.00 96.62 98 VAL A C 1
ATOM 751 O O . VAL A 1 98 ? -0.813 4.918 11.426 1.00 96.62 98 VAL A O 1
ATOM 754 N N . THR A 1 99 ? -1.423 6.107 13.232 1.00 94.56 99 THR A N 1
ATOM 755 C CA . THR A 1 99 ? -0.105 6.660 13.552 1.00 94.56 99 THR A CA 1
ATOM 756 C C . THR A 1 99 ? 0.320 6.245 14.952 1.00 94.56 99 THR A C 1
ATOM 758 O O . THR A 1 99 ? -0.504 5.844 15.773 1.00 94.56 99 THR A O 1
ATOM 761 N N . VAL A 1 100 ? 1.618 6.325 15.241 1.00 90.94 100 VAL A N 1
ATOM 762 C CA . VAL A 1 100 ? 2.156 6.147 16.594 1.00 90.94 100 VAL A CA 1
ATOM 763 C C . VAL A 1 100 ? 2.728 7.470 17.077 1.00 90.94 100 VAL A C 1
ATOM 765 O O . VAL A 1 100 ? 3.539 8.098 16.397 1.00 90.94 100 VAL A O 1
ATOM 768 N N . ASN A 1 101 ? 2.289 7.927 18.246 1.00 88.81 101 ASN A N 1
ATOM 769 C CA . ASN A 1 101 ? 2.817 9.155 18.829 1.00 88.81 101 ASN A CA 1
ATOM 770 C C . ASN A 1 101 ? 4.142 8.911 19.581 1.00 88.81 101 ASN A C 1
ATOM 772 O O . ASN A 1 101 ? 4.572 7.775 19.784 1.00 88.81 101 ASN A O 1
ATOM 776 N N . ALA A 1 102 ? 4.776 9.988 20.056 1.00 88.31 102 ALA A N 1
ATOM 777 C CA . ALA A 1 102 ? 6.050 9.924 20.785 1.00 88.31 102 ALA A CA 1
ATOM 778 C C . ALA A 1 102 ? 5.999 9.093 22.087 1.00 88.31 102 ALA A C 1
ATOM 780 O O . ALA A 1 102 ? 7.038 8.692 22.605 1.00 88.31 102 ALA A O 1
ATOM 781 N N . SER A 1 103 ? 4.804 8.819 22.616 1.00 92.19 103 SER A N 1
ATOM 782 C CA . SER A 1 103 ? 4.581 7.984 23.800 1.00 92.19 103 SER A CA 1
ATOM 783 C C . SER A 1 103 ? 4.266 6.523 23.455 1.00 92.19 103 SER A C 1
ATOM 785 O O . SER A 1 103 ? 3.838 5.777 24.331 1.00 92.19 103 SER A O 1
ATOM 787 N N . ASN A 1 104 ? 4.479 6.098 22.204 1.00 86.88 104 ASN A N 1
ATOM 788 C CA . ASN A 1 104 ? 4.172 4.754 21.701 1.00 86.88 104 ASN A CA 1
ATOM 789 C C . ASN A 1 104 ? 2.686 4.366 21.776 1.00 86.88 104 ASN A C 1
ATOM 791 O O . ASN A 1 104 ? 2.362 3.177 21.833 1.00 86.88 104 ASN A O 1
ATOM 795 N N . VAL A 1 105 ? 1.788 5.352 21.759 1.00 89.88 105 VAL A N 1
ATOM 796 C CA . VAL A 1 105 ? 0.341 5.127 21.716 1.00 89.88 105 VAL A CA 1
ATOM 797 C C . VAL A 1 105 ? -0.138 5.243 20.273 1.00 89.88 105 VAL A C 1
ATOM 799 O O . VAL A 1 105 ? 0.214 6.198 19.576 1.00 89.88 105 VAL A O 1
ATOM 802 N N . TRP A 1 106 ? -0.937 4.267 19.841 1.00 92.94 106 TRP A N 1
ATOM 803 C CA . TRP A 1 106 ? -1.568 4.263 18.526 1.00 92.94 106 TRP A CA 1
ATOM 804 C C . TRP A 1 106 ? -2.731 5.249 18.487 1.00 92.94 106 TRP A C 1
ATOM 806 O O . TRP A 1 106 ? -3.605 5.228 19.354 1.00 92.94 106 TRP A O 1
ATOM 816 N N . THR A 1 107 ? -2.739 6.101 17.474 1.00 95.44 107 THR A N 1
ATOM 817 C CA . THR A 1 107 ? -3.776 7.097 17.225 1.00 95.44 107 THR A CA 1
ATOM 818 C C . THR A 1 107 ? -4.501 6.777 15.931 1.00 95.44 107 THR A C 1
ATOM 820 O O . THR A 1 107 ? -3.871 6.446 14.929 1.00 95.44 107 THR A O 1
ATOM 823 N N . TRP A 1 108 ? -5.828 6.884 15.969 1.00 96.44 108 TRP A N 1
ATOM 824 C CA . TRP A 1 108 ? -6.727 6.457 14.904 1.00 96.44 108 TRP A CA 1
ATOM 825 C C . TRP A 1 108 ? -7.444 7.672 14.326 1.00 96.44 108 TRP A C 1
ATOM 827 O O . TRP A 1 108 ? -8.236 8.324 15.003 1.00 96.44 108 TRP A O 1
ATOM 837 N N . GLU A 1 109 ? -7.169 7.988 13.067 1.00 97.00 109 GLU A N 1
ATOM 838 C CA . GLU A 1 109 ? -7.834 9.061 12.334 1.00 97.00 109 GLU A CA 1
ATOM 839 C C . GLU A 1 109 ? -8.741 8.444 11.271 1.00 97.00 109 GLU A C 1
ATOM 841 O O . GLU A 1 109 ? -8.277 7.720 10.392 1.00 97.00 109 GLU A O 1
ATOM 846 N N . ARG A 1 110 ? -10.048 8.716 11.327 1.00 96.88 110 ARG A N 1
ATOM 847 C CA . ARG A 1 110 ? -10.986 8.190 10.328 1.00 96.88 110 ARG A CA 1
ATOM 848 C C . ARG A 1 110 ? -10.670 8.773 8.948 1.00 96.88 110 ARG A C 1
ATOM 850 O O . ARG A 1 110 ? -10.615 9.989 8.779 1.00 96.88 110 ARG A O 1
ATOM 857 N N . VAL A 1 111 ? -10.517 7.901 7.954 1.00 94.38 111 VAL A N 1
ATOM 858 C CA . VAL A 1 111 ? -10.326 8.301 6.556 1.00 94.38 111 VAL A CA 1
ATOM 859 C C . VAL A 1 111 ? -11.705 8.545 5.936 1.00 94.38 111 VAL A C 1
ATOM 861 O O . VAL A 1 111 ? -12.593 7.703 6.103 1.00 94.38 111 VAL A O 1
ATOM 864 N N . PRO A 1 112 ? -11.927 9.682 5.252 1.00 83.94 112 PRO A N 1
ATOM 865 C CA . PRO A 1 112 ? -13.148 9.898 4.484 1.00 83.94 112 PRO A CA 1
ATOM 866 C C . PRO A 1 112 ? -13.348 8.776 3.459 1.00 83.94 112 PRO A C 1
ATOM 868 O O . PRO A 1 112 ? -12.375 8.310 2.865 1.00 83.94 112 PRO A O 1
ATOM 871 N N . ALA A 1 113 ? -14.600 8.349 3.288 1.00 67.25 113 ALA A N 1
ATOM 872 C CA . ALA A 1 113 ? -14.979 7.399 2.244 1.00 67.25 113 ALA A CA 1
ATOM 873 C C . ALA A 1 113 ? -14.778 7.990 0.841 1.00 67.25 113 ALA A C 1
ATOM 875 O O . ALA A 1 113 ? -14.963 9.222 0.692 1.00 67.25 113 ALA A O 1
#

InterPro domains:
  IPR045731 Protein of unknown function DUF6085 [PF19563] (1-111)

Organism: NCBI:txid1129896

pLDDT: mean 91.97, std 7.92, range [47.78, 97.94]

Foldseek 3Di:
DFDKAQDPDQDPQGPGSQWIQGPPRQIFGPDPPRPGRRVVVVLVPPPQQFWKKFFDWADIDTDHGPVCVVPVCVVVVPVVVVCVPDPTGPDPGAIWGWDADPVRDIDTDGDDD

Radius of gyration: 18.29 Å; chains: 1; bounding box: 36×24×53 Å